Protein AF-A0A9X8RF46-F1 (afdb_monomer)

Se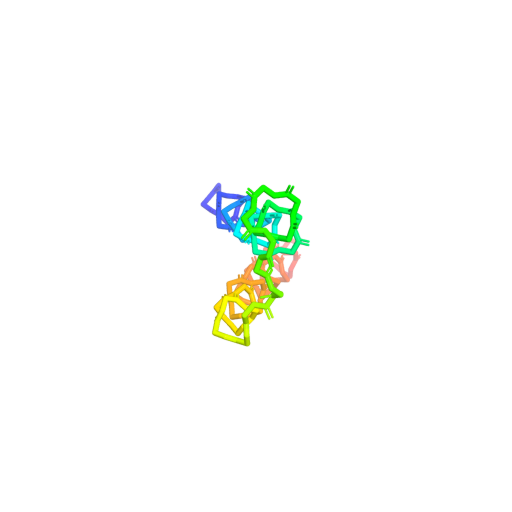condary structure (DSSP, 8-state):
-HHHHHHHHHHHHHHIIIIIHHHHS-PPPPHHHHHHHHHHHHHHHHHHHHHHHT-

Sequence (55 aa):
MSNRLLVVLAIIIFIVNFVVSPMFFDEPPNSYGTFIGLILLSISLISLIDQVNKK

Organism: NCBI:txid1478

Mean predicted alig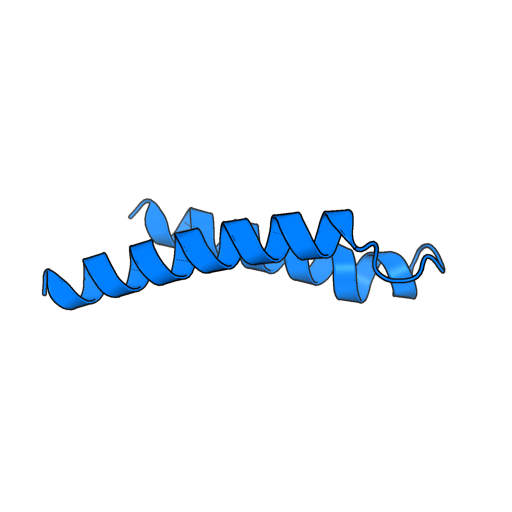ned error: 7.98 Å

Structure (mmCIF, N/CA/C/O backbone):
data_AF-A0A9X8RF46-F1
#
_entry.id   AF-A0A9X8RF46-F1
#
loop_
_atom_site.group_PDB
_atom_site.id
_atom_site.type_symbol
_atom_site.label_atom_id
_atom_site.label_alt_id
_atom_site.label_comp_id
_atom_site.label_asym_id
_atom_site.label_entity_id
_atom_site.label_seq_id
_atom_site.pdbx_PDB_ins_code
_atom_site.Cartn_x
_atom_site.Cartn_y
_atom_site.Cartn_z
_atom_site.occupancy
_atom_site.B_iso_or_equiv
_atom_site.auth_seq_id
_atom_site.auth_comp_id
_atom_site.auth_asym_id
_atom_site.auth_atom_id
_atom_site.pdbx_PDB_model_num
ATOM 1 N N . MET A 1 1 ? -17.273 5.995 9.481 1.00 50.22 1 MET A N 1
ATOM 2 C CA . MET A 1 1 ? -17.231 6.286 8.027 1.00 50.22 1 MET A CA 1
ATOM 3 C C . MET A 1 1 ? -15.832 6.655 7.507 1.00 50.22 1 MET A C 1
ATOM 5 O O . MET A 1 1 ? -15.571 6.329 6.359 1.00 50.22 1 MET A O 1
ATOM 9 N 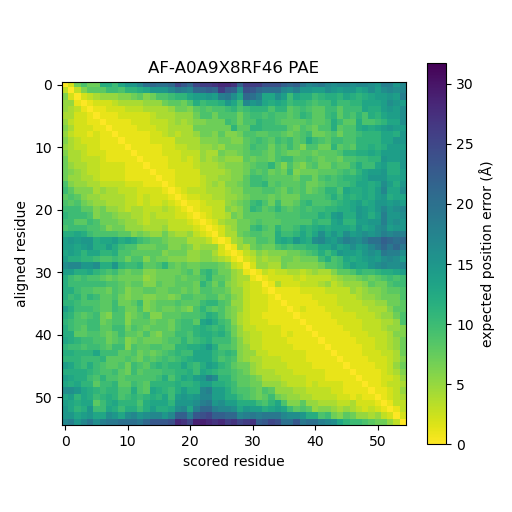N . SER A 1 2 ? -14.909 7.227 8.301 1.00 58.75 2 SER A N 1
ATOM 10 C CA . SER A 1 2 ? -13.572 7.650 7.815 1.00 58.75 2 SER A CA 1
ATOM 11 C C . SER A 1 2 ? -12.617 6.537 7.351 1.00 58.75 2 SER A C 1
ATOM 13 O O . SER A 1 2 ? -11.837 6.758 6.431 1.00 58.75 2 SER A O 1
ATOM 15 N N . ASN A 1 3 ? -12.680 5.328 7.920 1.00 59.44 3 ASN A N 1
ATOM 16 C CA . ASN A 1 3 ? -11.642 4.309 7.665 1.00 59.44 3 ASN A CA 1
ATOM 17 C C . ASN A 1 3 ? -11.722 3.701 6.252 1.00 59.44 3 ASN A C 1
ATOM 19 O O . ASN A 1 3 ? -10.707 3.296 5.699 1.00 59.44 3 ASN A O 1
ATOM 23 N N . ARG A 1 4 ? -12.907 3.700 5.619 1.00 66.50 4 ARG A N 1
ATOM 24 C CA . ARG A 1 4 ? -13.066 3.249 4.221 1.00 66.50 4 ARG A CA 1
ATOM 25 C C . ARG A 1 4 ? -12.296 4.131 3.237 1.00 66.50 4 ARG A C 1
ATOM 27 O O . ARG A 1 4 ? -11.760 3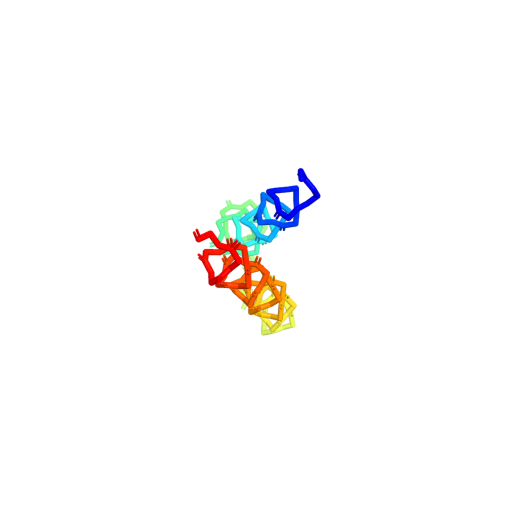.619 2.265 1.00 66.50 4 ARG A O 1
ATOM 34 N N . LEU A 1 5 ? -12.231 5.434 3.500 1.00 69.12 5 LEU A N 1
ATOM 35 C CA . LEU A 1 5 ? -11.533 6.400 2.651 1.00 69.12 5 LEU A CA 1
ATOM 36 C C . LEU A 1 5 ? -10.013 6.189 2.706 1.00 69.12 5 LEU A C 1
ATOM 38 O O . LEU A 1 5 ? -9.359 6.206 1.669 1.00 69.12 5 LEU A O 1
ATOM 42 N N . LEU A 1 6 ? -9.479 5.892 3.897 1.00 66.19 6 LEU A N 1
ATOM 43 C CA . LEU A 1 6 ? -8.069 5.531 4.091 1.00 66.19 6 LEU A CA 1
ATOM 44 C C . LEU A 1 6 ? -7.697 4.236 3.357 1.00 66.19 6 LEU A C 1
ATOM 46 O O . LEU A 1 6 ? -6.671 4.193 2.682 1.00 66.19 6 LEU A O 1
ATOM 50 N N . VAL A 1 7 ? -8.563 3.220 3.419 1.00 69.44 7 VAL A N 1
ATOM 51 C CA . VAL A 1 7 ? -8.364 1.948 2.704 1.00 69.44 7 VAL A CA 1
ATOM 52 C C . VAL A 1 7 ? -8.345 2.169 1.188 1.00 69.44 7 VAL A C 1
ATOM 54 O O . VAL A 1 7 ? -7.453 1.672 0.507 1.00 69.44 7 VAL A O 1
ATOM 57 N N . VAL A 1 8 ? -9.296 2.942 0.652 1.00 75.62 8 VAL A N 1
ATOM 58 C CA . VAL A 1 8 ? -9.358 3.251 -0.787 1.00 75.62 8 VAL A CA 1
ATOM 59 C C . VAL A 1 8 ? -8.116 4.024 -1.237 1.00 75.62 8 VAL A C 1
ATOM 61 O O . VAL A 1 8 ? -7.544 3.702 -2.274 1.00 75.62 8 VAL A O 1
ATOM 64 N N . LEU A 1 9 ? -7.647 4.986 -0.438 1.00 70.81 9 LEU A N 1
ATOM 65 C CA . LEU A 1 9 ? -6.428 5.739 -0.732 1.00 70.81 9 LEU A CA 1
ATOM 66 C C . LEU A 1 9 ? -5.181 4.834 -0.747 1.00 70.81 9 LEU A C 1
ATOM 68 O O . LEU A 1 9 ? -4.358 4.942 -1.653 1.00 70.81 9 LEU A O 1
ATOM 72 N N . ALA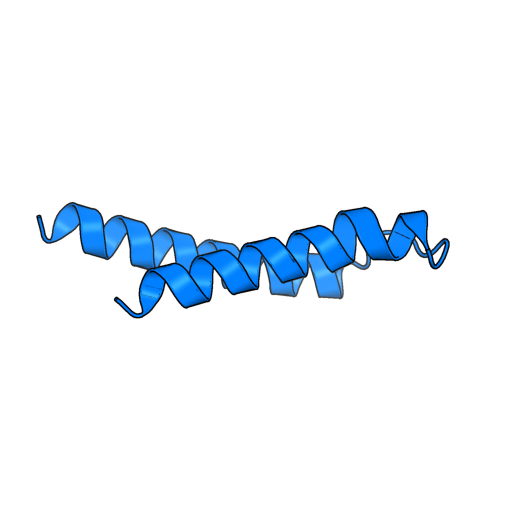 A 1 10 ? -5.067 3.905 0.209 1.00 71.69 10 ALA A N 1
ATOM 73 C CA . ALA A 1 10 ? -3.970 2.937 0.261 1.00 71.69 10 ALA A CA 1
ATOM 74 C C . ALA A 1 10 ? -3.958 2.010 -0.968 1.00 71.69 10 ALA A C 1
ATOM 76 O O . ALA A 1 10 ? -2.898 1.759 -1.540 1.00 71.69 10 ALA A O 1
ATOM 77 N N . ILE A 1 11 ? -5.136 1.553 -1.409 1.00 77.06 11 ILE A N 1
ATOM 78 C CA . ILE A 1 11 ? -5.289 0.731 -2.619 1.00 77.06 11 ILE A CA 1
ATOM 79 C C . ILE A 1 11 ? -4.852 1.511 -3.865 1.00 77.06 11 ILE A C 1
ATOM 81 O O . ILE 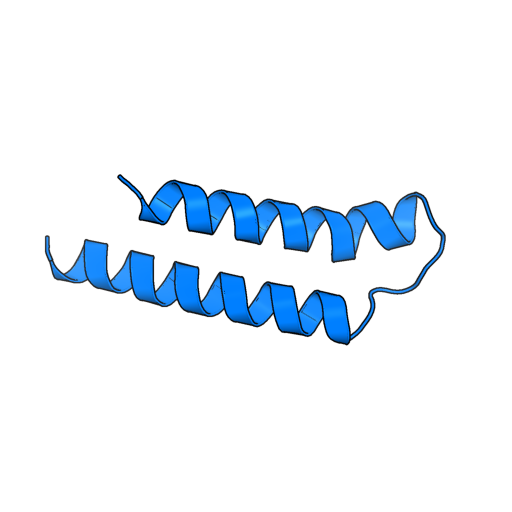A 1 11 ? -4.108 0.974 -4.681 1.00 77.06 11 ILE A O 1
ATOM 85 N N . ILE A 1 12 ? -5.260 2.777 -4.002 1.00 79.00 12 ILE A N 1
ATOM 86 C CA . ILE A 1 12 ? -4.874 3.623 -5.144 1.00 79.00 12 ILE A CA 1
ATOM 87 C C . ILE A 1 12 ? -3.353 3.795 -5.201 1.00 79.00 12 ILE A C 1
ATOM 89 O O . ILE A 1 12 ? -2.767 3.629 -6.265 1.00 79.00 12 ILE A O 1
ATOM 93 N N . ILE A 1 13 ? -2.700 4.064 -4.068 1.00 77.56 13 ILE A N 1
ATOM 94 C CA . ILE A 1 13 ? -1.238 4.225 -4.008 1.00 77.56 13 ILE A CA 1
ATOM 95 C C . ILE A 1 13 ? -0.524 2.930 -4.410 1.00 77.56 13 ILE A C 1
ATOM 97 O O . ILE A 1 13 ? 0.456 2.974 -5.154 1.00 77.56 13 ILE A O 1
ATOM 101 N N . PHE A 1 14 ? -1.043 1.775 -3.988 1.00 75.62 14 PHE A N 1
ATOM 102 C CA . PHE A 1 14 ? -0.514 0.478 -4.404 1.00 75.62 14 PHE A CA 1
ATOM 103 C C . PHE A 1 14 ? -0.673 0.245 -5.909 1.00 75.62 14 PHE A C 1
ATOM 105 O O . PHE A 1 14 ? 0.281 -0.160 -6.564 1.00 75.62 14 PHE A O 1
ATOM 112 N N . ILE A 1 15 ? -1.846 0.542 -6.473 1.00 77.31 15 ILE A N 1
ATOM 113 C CA . ILE A 1 15 ? -2.096 0.411 -7.915 1.00 77.31 15 ILE A CA 1
ATOM 114 C C . ILE A 1 15 ? -1.167 1.338 -8.703 1.00 77.31 15 ILE A C 1
ATOM 116 O O . ILE A 1 15 ? -0.571 0.914 -9.691 1.00 77.31 15 ILE A O 1
ATOM 120 N N . VAL A 1 16 ? -0.985 2.582 -8.258 1.00 75.06 16 VAL A N 1
ATOM 121 C CA . VAL A 1 16 ? -0.095 3.527 -8.939 1.00 75.06 16 VAL A CA 1
ATOM 122 C C . VAL A 1 16 ? 1.351 3.029 -8.908 1.00 75.06 16 VAL A C 1
ATOM 124 O O . VAL A 1 16 ? 2.001 2.983 -9.947 1.00 75.06 16 VAL A O 1
ATOM 127 N N . ASN A 1 17 ? 1.841 2.580 -7.754 1.00 70.69 17 ASN A N 1
ATOM 128 C CA . ASN A 1 17 ? 3.243 2.194 -7.612 1.00 70.69 17 ASN A CA 1
ATOM 129 C C . ASN A 1 17 ? 3.583 0.829 -8.247 1.00 70.69 17 ASN A C 1
ATOM 131 O O . ASN A 1 17 ? 4.684 0.648 -8.755 1.00 70.69 17 ASN A O 1
ATOM 135 N N . PHE A 1 18 ? 2.658 -0.139 -8.220 1.00 68.44 18 PHE A N 1
ATOM 136 C CA . PHE A 1 18 ? 2.907 -1.502 -8.717 1.00 68.44 18 PHE A CA 1
ATOM 137 C C . PHE A 1 18 ? 2.389 -1.764 -10.134 1.00 68.44 18 PHE A C 1
ATOM 139 O O . PHE A 1 18 ? 2.862 -2.697 -10.776 1.00 68.44 18 PHE A O 1
ATOM 146 N N . VAL A 1 19 ? 1.412 -0.988 -10.614 1.00 73.88 19 VAL A N 1
ATOM 147 C CA . VAL A 1 19 ? 0.808 -1.173 -11.945 1.00 73.88 19 VAL A CA 1
ATOM 148 C C . VAL A 1 19 ? 1.115 0.019 -12.838 1.00 73.88 19 VAL A C 1
ATOM 150 O O . VAL A 1 19 ? 1.639 -0.171 -13.927 1.00 73.88 19 VAL A O 1
ATOM 153 N N . VAL A 1 20 ? 0.843 1.247 -12.387 1.00 73.56 20 VAL A N 1
ATOM 154 C CA . VAL A 1 20 ? 0.981 2.433 -13.251 1.00 73.56 20 VAL A CA 1
ATOM 155 C C . VAL A 1 20 ? 2.449 2.779 -1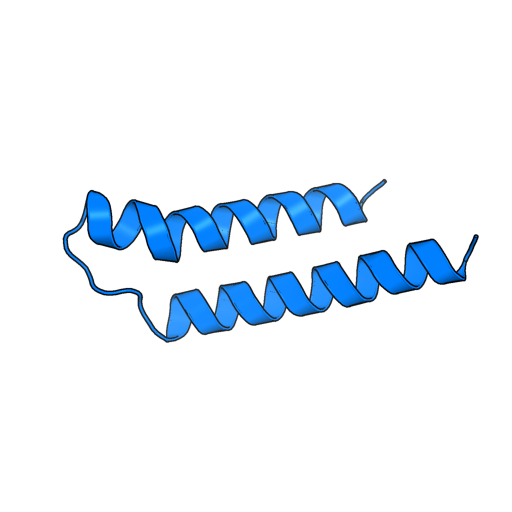3.520 1.00 73.56 20 VAL A C 1
ATOM 157 O O . VAL A 1 20 ? 2.801 2.970 -14.679 1.00 73.56 20 VAL A O 1
ATOM 160 N N . SER A 1 21 ? 3.314 2.811 -12.501 1.00 71.31 21 SER A N 1
ATOM 161 C CA . SER A 1 21 ? 4.757 3.070 -12.671 1.00 71.31 21 SER A CA 1
ATOM 162 C C . SER A 1 21 ? 5.427 2.135 -13.687 1.00 71.31 21 SER A C 1
ATOM 164 O O . SER A 1 21 ? 5.984 2.642 -14.659 1.00 71.31 21 SER A O 1
ATOM 166 N N . PRO A 1 22 ? 5.329 0.798 -13.556 1.00 73.00 22 PRO A N 1
ATOM 167 C CA . PRO A 1 22 ? 5.976 -0.090 -14.516 1.00 73.00 22 PRO A CA 1
ATOM 168 C C . PRO A 1 22 ? 5.270 -0.131 -15.879 1.00 73.00 22 PRO A C 1
ATOM 170 O O . PRO A 1 22 ? 5.930 -0.373 -16.880 1.00 73.00 22 PRO A O 1
ATOM 173 N N . MET A 1 23 ? 3.952 0.105 -15.954 1.00 76.12 23 MET A N 1
ATOM 174 C CA . MET A 1 23 ? 3.206 0.027 -17.221 1.00 76.12 23 MET A CA 1
ATOM 175 C C . MET A 1 23 ? 3.310 1.299 -18.076 1.00 76.12 23 MET A C 1
ATOM 177 O O . MET A 1 23 ? 3.258 1.202 -19.299 1.00 76.12 23 MET A O 1
ATOM 181 N N . PHE A 1 24 ? 3.410 2.481 -17.460 1.00 75.25 24 PHE A N 1
ATOM 182 C CA . PHE A 1 24 ? 3.399 3.768 -18.171 1.00 75.25 24 PHE A CA 1
ATOM 183 C C . PHE A 1 24 ? 4.745 4.492 -18.168 1.00 75.25 24 PHE A C 1
ATOM 185 O O . PHE A 1 24 ? 4.977 5.311 -19.055 1.00 75.25 24 PHE A O 1
ATOM 192 N N . PHE A 1 25 ? 5.605 4.230 -17.182 1.00 77.62 25 PHE A N 1
ATOM 193 C CA . PHE A 1 25 ? 6.855 4.968 -16.994 1.00 77.62 25 PHE A CA 1
ATOM 194 C C . PHE A 1 25 ? 8.107 4.086 -17.122 1.00 77.62 25 PHE A C 1
ATOM 196 O O . PHE A 1 25 ? 9.205 4.612 -16.965 1.00 77.62 25 PHE A O 1
ATOM 203 N N . ASP A 1 26 ? 7.961 2.776 -17.396 1.00 70.62 26 ASP A N 1
ATOM 204 C CA . ASP A 1 26 ? 9.056 1.780 -17.442 1.00 70.62 26 ASP A CA 1
ATOM 205 C C . ASP A 1 26 ? 9.972 1.814 -16.196 1.00 70.62 26 ASP A C 1
ATOM 207 O O . ASP A 1 26 ? 11.101 1.319 -16.197 1.00 70.62 26 ASP A O 1
ATOM 211 N N . GLU A 1 27 ? 9.484 2.391 -15.094 1.00 68.88 27 GLU A N 1
ATOM 212 C CA . GLU A 1 27 ? 10.219 2.463 -13.842 1.00 68.88 27 GLU A CA 1
ATOM 213 C C . GLU A 1 27 ? 9.897 1.233 -12.989 1.00 68.88 27 GLU A C 1
ATOM 215 O O . GLU A 1 27 ? 8.720 0.951 -12.716 1.00 68.88 27 GLU A O 1
ATOM 220 N N . PRO A 1 28 ? 10.924 0.496 -12.524 1.00 69.56 28 PRO A N 1
ATOM 221 C CA . PRO A 1 28 ? 10.708 -0.601 -11.601 1.00 69.56 28 PRO A CA 1
ATOM 222 C C . PRO A 1 28 ? 10.065 -0.075 -10.307 1.00 69.56 28 PRO A C 1
ATOM 224 O O . PRO A 1 28 ? 10.372 1.043 -9.879 1.00 69.56 28 PRO A O 1
ATOM 227 N N . PRO A 1 29 ? 9.201 -0.873 -9.650 1.00 67.31 29 PRO A N 1
ATOM 228 C CA . PRO A 1 29 ? 8.535 -0.465 -8.420 1.00 67.31 29 PRO A CA 1
ATOM 229 C C . PRO A 1 29 ? 9.551 0.046 -7.396 1.00 67.31 29 PRO A C 1
ATOM 231 O O . PRO A 1 29 ? 10.454 -0.680 -6.974 1.00 67.31 29 PRO A O 1
ATOM 234 N N . ASN A 1 30 ? 9.410 1.306 -6.994 1.00 73.25 30 ASN A N 1
ATOM 235 C CA . ASN A 1 30 ? 10.379 1.938 -6.114 1.00 73.25 30 ASN A CA 1
ATOM 236 C C . ASN A 1 30 ? 10.158 1.480 -4.662 1.00 73.25 30 ASN A C 1
ATOM 238 O O . ASN A 1 30 ? 9.034 1.516 -4.147 1.00 73.25 30 ASN A O 1
ATOM 242 N N . SER A 1 31 ? 11.240 1.096 -3.977 1.00 74.62 31 SER A N 1
ATOM 243 C CA . SER A 1 31 ? 11.248 0.705 -2.561 1.00 74.62 31 SER A CA 1
ATOM 244 C C . SER A 1 31 ? 10.568 1.736 -1.654 1.00 74.62 31 SER A C 1
ATOM 246 O O . SER A 1 31 ? 9.873 1.353 -0.714 1.00 74.62 31 SER A O 1
ATOM 248 N N . TYR A 1 32 ? 10.694 3.033 -1.956 1.00 75.88 32 TYR A N 1
ATOM 249 C CA . TYR A 1 32 ? 10.030 4.100 -1.198 1.00 75.88 32 TYR A CA 1
ATOM 250 C C . TYR A 1 32 ? 8.508 4.108 -1.389 1.00 75.88 32 TYR A C 1
ATOM 252 O O . TYR A 1 32 ? 7.767 4.223 -0.412 1.00 75.8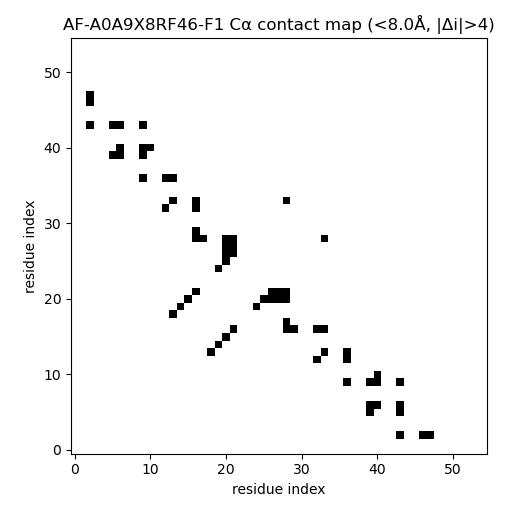8 32 TYR A O 1
ATOM 260 N N . GLY A 1 33 ? 8.029 3.931 -2.623 1.00 67.94 33 GLY A N 1
ATOM 261 C CA . GLY A 1 33 ? 6.595 3.845 -2.908 1.00 67.94 33 GLY A CA 1
ATOM 262 C C . GLY A 1 33 ? 5.964 2.615 -2.254 1.00 67.94 33 GLY A C 1
ATOM 263 O O . GLY A 1 33 ? 4.872 2.689 -1.689 1.00 67.94 33 GLY A O 1
ATOM 264 N N . THR A 1 34 ? 6.694 1.498 -2.238 1.00 73.06 34 THR A N 1
ATOM 265 C CA . THR A 1 34 ? 6.245 0.250 -1.611 1.00 73.06 34 THR A CA 1
ATOM 266 C C . THR A 1 34 ? 6.207 0.386 -0.091 1.00 73.06 34 THR A C 1
ATOM 268 O O . THR A 1 34 ? 5.252 -0.055 0.545 1.00 73.06 34 THR A O 1
ATOM 271 N N . PHE A 1 35 ? 7.197 1.059 0.500 1.00 76.44 35 PHE A N 1
ATOM 272 C CA . PHE A 1 35 ? 7.239 1.347 1.932 1.00 76.44 35 PHE A CA 1
ATOM 273 C C . PHE A 1 35 ? 6.059 2.221 2.384 1.00 76.44 35 PHE A C 1
ATOM 275 O O . PHE A 1 35 ? 5.365 1.884 3.343 1.00 76.44 35 PHE A O 1
ATOM 282 N N . ILE A 1 36 ? 5.774 3.302 1.654 1.00 74.88 36 ILE A N 1
ATOM 283 C CA . ILE A 1 36 ? 4.638 4.195 1.933 1.00 74.88 36 ILE A CA 1
ATOM 284 C C . ILE A 1 36 ? 3.305 3.453 1.763 1.00 74.88 36 ILE A C 1
ATOM 286 O O . ILE A 1 36 ? 2.418 3.571 2.613 1.00 74.88 36 ILE A O 1
ATOM 290 N N . GLY A 1 37 ? 3.180 2.636 0.711 1.00 71.25 37 GLY A N 1
ATOM 291 C CA . GLY A 1 37 ? 2.013 1.783 0.489 1.00 71.25 37 GLY A CA 1
ATOM 292 C C . GLY A 1 37 ? 1.776 0.802 1.640 1.00 71.25 37 GLY A C 1
ATOM 293 O O . GLY A 1 37 ? 0.650 0.681 2.121 1.00 71.25 37 GLY A O 1
ATOM 294 N N . LEU A 1 38 ? 2.828 0.142 2.136 1.00 74.50 38 LEU A N 1
ATOM 295 C CA . LEU A 1 38 ? 2.749 -0.800 3.259 1.00 74.50 38 LEU A CA 1
ATOM 296 C C . LEU A 1 38 ? 2.384 -0.125 4.586 1.00 74.50 38 LEU A C 1
ATOM 298 O O . LEU A 1 38 ? 1.608 -0.692 5.358 1.00 74.50 38 LEU A O 1
ATOM 302 N N . ILE A 1 39 ? 2.889 1.084 4.853 1.00 78.94 39 ILE A N 1
ATOM 303 C CA . ILE A 1 39 ? 2.505 1.860 6.042 1.00 78.94 39 ILE A CA 1
ATOM 304 C C . ILE A 1 39 ? 1.010 2.187 6.001 1.00 78.94 39 ILE A C 1
ATOM 306 O O . ILE A 1 39 ? 0.291 1.925 6.966 1.00 78.94 39 ILE A O 1
ATOM 310 N N . LEU A 1 40 ? 0.518 2.709 4.876 1.00 69.62 40 LEU A N 1
ATOM 311 C CA . LEU A 1 40 ? -0.895 3.061 4.720 1.00 69.62 40 LEU A CA 1
ATOM 312 C C . LEU A 1 40 ? -1.811 1.836 4.761 1.00 69.62 40 LEU A C 1
ATOM 314 O O . LEU A 1 40 ? -2.907 1.902 5.325 1.00 69.62 40 LEU A O 1
ATOM 318 N N . LEU A 1 41 ? -1.350 0.708 4.221 1.00 73.75 41 LEU A N 1
ATOM 319 C CA . LEU A 1 41 ? -2.042 -0.571 4.310 1.00 73.75 41 LEU A CA 1
ATOM 320 C C . LEU A 1 41 ? -2.095 -1.081 5.755 1.00 73.75 41 LEU A C 1
ATOM 322 O O . LEU A 1 41 ? -3.158 -1.495 6.204 1.00 73.75 41 LEU A O 1
ATOM 326 N N . SER A 1 42 ? -0.998 -0.976 6.509 1.00 77.88 42 SER A N 1
ATOM 327 C CA . SER A 1 42 ? -0.947 -1.374 7.924 1.00 77.88 42 SER A CA 1
ATOM 328 C C . SER A 1 42 ? -1.886 -0.527 8.780 1.00 77.88 42 SER A C 1
ATOM 330 O O . SER A 1 42 ? -2.669 -1.069 9.558 1.00 77.88 42 SER A O 1
ATOM 332 N N . ILE A 1 43 ? -1.879 0.796 8.586 1.00 76.06 43 ILE A N 1
ATOM 333 C CA . ILE A 1 43 ? -2.809 1.716 9.256 1.00 76.06 43 ILE A CA 1
ATOM 334 C C . ILE A 1 43 ? -4.252 1.350 8.901 1.00 76.06 43 ILE A C 1
ATOM 336 O O . ILE A 1 43 ? -5.098 1.255 9.786 1.00 76.06 43 ILE A O 1
ATOM 340 N N . SER A 1 44 ? -4.531 1.087 7.623 1.00 69.44 44 SER A N 1
ATOM 341 C CA . SER A 1 44 ? -5.859 0.681 7.154 1.00 69.44 44 SER A CA 1
ATOM 342 C C . SER A 1 44 ? -6.325 -0.644 7.766 1.00 69.44 44 SER A C 1
ATOM 344 O O . SER A 1 44 ? -7.482 -0.754 8.165 1.00 69.44 44 SER A O 1
ATOM 346 N N . LEU A 1 45 ? -5.431 -1.629 7.899 1.00 73.44 45 LEU A N 1
ATOM 347 C CA . LEU A 1 45 ? -5.703 -2.926 8.525 1.00 73.44 45 LEU A CA 1
ATOM 348 C C . LEU A 1 45 ? -5.999 -2.794 10.019 1.00 73.44 45 LEU A C 1
ATOM 350 O O . LEU A 1 45 ? -7.009 -3.316 10.481 1.00 73.44 45 LEU A O 1
ATOM 354 N N . ILE A 1 46 ? -5.175 -2.047 10.759 1.00 78.25 46 ILE A N 1
ATOM 355 C CA . ILE A 1 46 ? -5.408 -1.754 12.183 1.00 78.25 46 ILE A CA 1
ATOM 356 C C . ILE A 1 46 ? -6.768 -1.070 12.355 1.00 78.25 46 ILE A C 1
ATOM 358 O O . ILE A 1 46 ? -7.564 -1.439 13.213 1.00 78.25 46 ILE A O 1
ATOM 362 N N . SER A 1 47 ? -7.063 -0.110 11.481 1.00 69.69 47 SER A N 1
ATOM 363 C CA . SER A 1 47 ? -8.311 0.647 11.479 1.00 69.69 47 SER A CA 1
ATOM 364 C C . SER A 1 47 ? -9.544 -0.203 11.146 1.00 69.69 47 SER A C 1
ATOM 366 O O . SER A 1 47 ? -10.648 0.098 11.608 1.00 69.69 47 SER A O 1
ATOM 368 N N . LEU A 1 48 ? -9.374 -1.255 10.339 1.00 71.44 48 LEU A N 1
ATOM 369 C CA . LEU A 1 48 ? -10.417 -2.226 10.019 1.00 71.44 48 LEU A CA 1
ATOM 370 C C . LEU A 1 48 ? -10.637 -3.198 11.183 1.00 71.44 48 LEU A C 1
ATOM 372 O O . LEU A 1 48 ? -11.780 -3.420 11.575 1.00 71.44 48 LEU A O 1
ATOM 376 N N . ILE A 1 49 ? -9.558 -3.729 11.763 1.00 76.19 49 ILE A N 1
ATOM 377 C CA . ILE A 1 49 ? -9.608 -4.630 12.922 1.00 76.19 49 ILE A CA 1
ATOM 378 C C . ILE A 1 49 ? -10.261 -3.932 14.120 1.00 76.19 49 ILE A C 1
ATOM 380 O O . ILE A 1 49 ? -11.140 -4.516 14.746 1.00 76.19 49 ILE A O 1
ATOM 384 N N . ASP A 1 50 ? -9.919 -2.670 14.399 1.00 75.19 50 ASP A N 1
ATOM 385 C CA . ASP A 1 50 ? -10.529 -1.898 15.493 1.00 75.19 50 ASP A CA 1
ATOM 386 C C . ASP A 1 50 ? -12.035 -1.656 15.271 1.00 75.19 50 ASP A C 1
ATOM 388 O O . ASP A 1 50 ? -12.820 -1.666 16.217 1.00 75.19 50 ASP A O 1
ATOM 392 N N . GLN A 1 51 ? -12.478 -1.498 14.016 1.00 70.19 51 GLN A N 1
ATOM 393 C CA . GLN A 1 51 ? -13.911 -1.417 13.704 1.00 70.19 51 GLN A CA 1
ATOM 394 C C . GLN A 1 51 ? -14.636 -2.751 13.873 1.00 70.19 51 GLN A C 1
ATOM 396 O O . GLN A 1 51 ? -15.794 -2.755 14.286 1.00 70.19 51 GLN A O 1
ATOM 401 N N . VAL A 1 52 ? -13.985 -3.864 13.533 1.00 73.56 52 VAL A N 1
ATOM 402 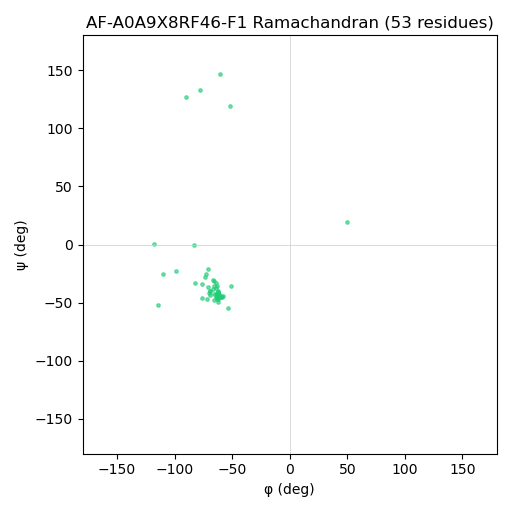C CA . VAL A 1 52 ? -14.557 -5.205 13.701 1.00 73.56 52 VAL A CA 1
ATOM 403 C C . VAL A 1 52 ? -14.643 -5.573 15.183 1.00 73.56 52 VAL A C 1
ATOM 405 O O . VAL A 1 52 ? -15.677 -6.069 15.601 1.00 73.56 52 VAL A O 1
ATOM 408 N N . ASN A 1 53 ? -13.617 -5.267 15.985 1.00 72.69 53 ASN A N 1
ATOM 409 C CA . ASN A 1 53 ? -13.594 -5.548 17.428 1.00 72.69 53 ASN A CA 1
ATOM 410 C C . ASN A 1 53 ? -14.547 -4.674 18.259 1.00 72.69 53 ASN A C 1
ATOM 412 O O . ASN A 1 53 ? -14.877 -5.033 19.384 1.00 72.69 53 ASN A O 1
ATOM 416 N N . LYS A 1 54 ? -14.966 -3.512 17.744 1.00 59.94 54 LYS A N 1
ATOM 417 C CA . LYS A 1 54 ? -15.976 -2.650 18.387 1.00 59.94 54 LYS A CA 1
ATOM 418 C C . LYS A 1 54 ? -17.421 -3.070 18.092 1.00 59.94 54 LYS A C 1
ATOM 420 O O . LYS A 1 54 ? -18.338 -2.388 18.547 1.00 59.94 54 LYS A O 1
ATOM 425 N N . LYS A 1 55 ? -17.621 -4.125 17.304 1.00 49.22 55 LYS A N 1
ATOM 426 C CA . LYS A 1 55 ? -18.926 -4.667 16.928 1.00 49.22 55 LYS A CA 1
ATOM 427 C C . LYS A 1 55 ? -19.244 -5.911 17.743 1.00 49.22 55 LYS A C 1
ATOM 429 O O . LYS A 1 55 ? -20.441 -6.075 18.053 1.00 49.22 55 LYS A O 1
#

Solvent-accessible surface area (backbone atoms only — not comparable to full-atom values): 3027 Å² total; per-residue (Å²): 126,69,59,62,57,47,39,52,52,24,50,50,48,39,45,43,38,68,47,45,33,45,72,76,65,74,37,74,67,49,72,67,54,52,50,53,28,50,52,40,42,50,54,31,49,53,50,49,51,56,57,58,74,75,106

pLDDT: mean 71.51, std 6.18, range [49.22, 79.0]

Nearest PDB structures (foldseek):
  6tk8-assembly1_AAA-2  TM=7.222E-01  e=2.572E+00  Alopecurus myosuroides
  6zb6-assembly1_A  TM=7.525E-01  e=3.121E+00  Lolium rigidum
  7za5-assembly1_B  TM=6.569E-01  e=1.747E+00  Alopecurus myosuroides
  6riv-assembly1_B  TM=6.945E-01  e=3.121E+00  Alopecurus myosuroides
  7za4-assembly1_A  TM=7.426E-01  e=4.594E+00  Alopecurus myosuroides

Foldseek 3Di:
DPLVVLQVVLVVLCCCQPPVCCPPVVDHRDPVSVVVSVVSNVVSVVVVVVVVVVD

Radius of gyration: 13.22 Å; Cα contacts (8 Å, |Δi|>4): 35; chains: 1; bounding box: 30×13×37 Å